Protein AF-A0A1E4CHT3-F1 (afdb_monomer)

Sequence (103 aa):
MRLWRNLNTAVAFVRQELGLPRFEVDAVGHDPSAIERRRPDAAARQRQAHEAIEHDRWFREQIEVALREADDPNSEWVPHEVVKQDMARQRAELLARIKGDAE

Structure (mmCIF, N/CA/C/O backbone):
data_AF-A0A1E4CHT3-F1
#
_entry.id   AF-A0A1E4CHT3-F1
#
loop_
_atom_site.group_PDB
_atom_site.id
_atom_site.type_symbol
_atom_site.label_atom_id
_atom_site.label_alt_id
_atom_site.label_comp_id
_atom_site.label_asym_id
_atom_site.label_entity_id
_atom_site.label_seq_id
_atom_site.pdbx_PDB_ins_code
_atom_site.Cartn_x
_atom_site.Cartn_y
_atom_site.Cartn_z
_atom_site.occupancy
_atom_site.B_iso_or_equiv
_atom_site.auth_seq_id
_atom_site.auth_comp_id
_atom_site.auth_asym_id
_atom_site.auth_atom_id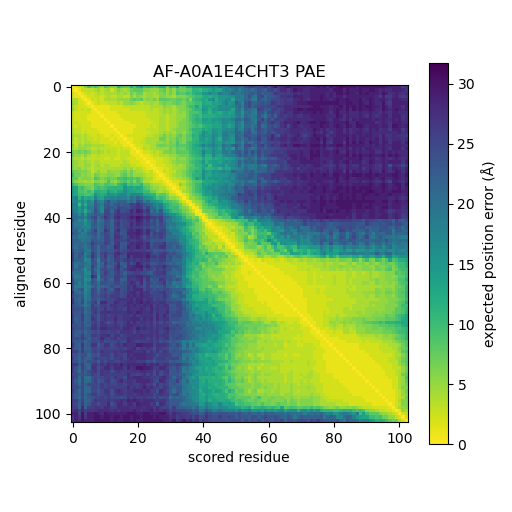
_atom_site.pdbx_PDB_model_num
ATOM 1 N N . MET A 1 1 ? 14.598 -17.149 -37.354 1.00 59.53 1 MET A N 1
ATOM 2 C CA . MET A 1 1 ? 14.841 -15.873 -38.062 1.00 59.53 1 MET A CA 1
ATOM 3 C C . MET A 1 1 ? 14.900 -14.753 -37.032 1.00 59.53 1 MET A C 1
ATOM 5 O O . MET A 1 1 ? 13.942 -14.598 -36.280 1.00 59.53 1 MET A O 1
ATOM 9 N N . ARG A 1 2 ? 16.033 -14.048 -36.916 1.00 70.56 2 ARG A N 1
ATOM 10 C CA . ARG A 1 2 ? 16.168 -12.899 -36.004 1.00 70.56 2 ARG A CA 1
ATOM 11 C C . ARG A 1 2 ? 15.601 -11.669 -36.711 1.00 70.56 2 ARG A C 1
ATOM 13 O O . ARG A 1 2 ? 15.944 -11.425 -37.859 1.00 70.56 2 ARG A O 1
ATOM 20 N N . LEU A 1 3 ? 14.701 -10.951 -36.044 1.00 75.44 3 LEU A N 1
ATOM 21 C CA . LEU A 1 3 ? 14.051 -9.754 -36.573 1.00 75.44 3 LEU A CA 1
ATOM 22 C C . LEU A 1 3 ? 14.495 -8.550 -35.745 1.00 75.44 3 LEU A C 1
ATOM 24 O O . LEU A 1 3 ? 14.346 -8.549 -34.522 1.00 75.44 3 LEU A O 1
ATOM 28 N N . TRP A 1 4 ? 15.041 -7.536 -36.407 1.00 78.69 4 TRP A N 1
ATOM 29 C CA . TRP A 1 4 ? 15.509 -6.312 -35.764 1.00 78.69 4 TRP A CA 1
ATOM 30 C C . TRP A 1 4 ? 14.488 -5.192 -35.956 1.00 78.69 4 TRP A C 1
ATOM 32 O O . TRP A 1 4 ? 13.922 -5.037 -37.031 1.00 78.69 4 TRP A O 1
ATOM 42 N N . ARG A 1 5 ? 14.253 -4.406 -34.898 1.00 71.62 5 ARG A N 1
ATOM 43 C CA . ARG A 1 5 ? 13.368 -3.226 -34.943 1.00 71.62 5 ARG A CA 1
ATOM 44 C C . ARG A 1 5 ? 14.039 -1.991 -35.534 1.00 71.62 5 ARG A C 1
ATOM 46 O O . ARG A 1 5 ? 13.356 -1.047 -35.903 1.00 71.62 5 ARG A O 1
ATOM 53 N N . ASN A 1 6 ? 15.366 -1.968 -35.538 1.00 78.12 6 ASN A N 1
ATOM 54 C CA . ASN A 1 6 ? 16.162 -0.853 -36.018 1.00 78.12 6 ASN A CA 1
ATOM 55 C C . ASN A 1 6 ? 17.258 -1.392 -36.954 1.00 78.12 6 ASN A C 1
ATOM 57 O O . ASN A 1 6 ? 17.722 -2.527 -36.813 1.00 78.12 6 ASN A O 1
ATOM 61 N N . LEU A 1 7 ? 17.668 -0.571 -37.918 1.00 84.19 7 LEU A N 1
ATOM 62 C CA . LEU A 1 7 ? 18.735 -0.939 -38.846 1.00 84.19 7 LEU A CA 1
ATOM 63 C C . LEU A 1 7 ? 20.105 -0.923 -38.150 1.00 84.19 7 LEU A C 1
ATOM 65 O O . LEU A 1 7 ? 20.935 -1.785 -38.404 1.00 84.19 7 LEU A O 1
ATOM 69 N N . ASN A 1 8 ? 20.323 -0.002 -37.207 1.00 88.00 8 ASN A N 1
ATOM 70 C CA . ASN A 1 8 ? 21.617 0.171 -36.538 1.00 88.00 8 ASN A CA 1
ATOM 71 C C . ASN A 1 8 ? 22.060 -1.062 -35.734 1.00 88.00 8 ASN A C 1
ATOM 73 O O . ASN A 1 8 ? 23.229 -1.434 -35.790 1.00 88.00 8 ASN A O 1
ATOM 77 N N . THR A 1 9 ? 21.153 -1.733 -35.018 1.00 87.62 9 THR A N 1
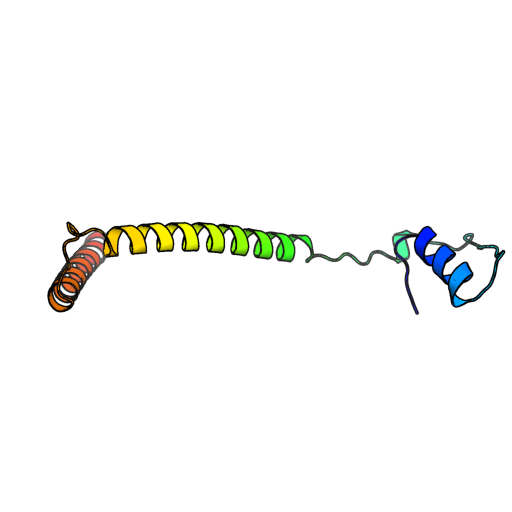ATOM 78 C CA . THR A 1 9 ? 21.481 -2.970 -34.292 1.00 87.62 9 THR A CA 1
ATOM 79 C C . THR A 1 9 ? 21.704 -4.134 -35.256 1.00 87.62 9 THR A C 1
ATOM 81 O O . THR A 1 9 ? 22.551 -4.982 -34.982 1.00 87.62 9 THR A O 1
ATOM 84 N N . ALA A 1 10 ? 21.008 -4.170 -36.398 1.00 88.19 10 ALA A N 1
ATOM 85 C CA . ALA A 1 10 ? 21.288 -5.155 -37.443 1.00 88.19 10 ALA A CA 1
ATOM 86 C C . ALA A 1 10 ? 22.686 -4.937 -38.052 1.00 88.19 10 ALA A C 1
ATOM 88 O O . ALA A 1 10 ? 23.472 -5.876 -38.136 1.00 88.19 10 ALA A O 1
ATOM 89 N N . VAL A 1 11 ? 23.043 -3.691 -38.382 1.00 90.06 11 VAL A N 1
ATOM 90 C CA . VAL A 1 11 ? 24.371 -3.314 -38.899 1.00 90.06 11 VAL A CA 1
ATOM 91 C C . VAL A 1 11 ? 25.473 -3.649 -37.891 1.00 90.06 11 VAL A C 1
ATOM 93 O O . VAL A 1 11 ? 26.497 -4.214 -38.270 1.00 90.06 11 VAL A O 1
ATOM 96 N N . ALA A 1 12 ? 25.273 -3.337 -36.607 1.00 89.12 12 ALA A N 1
ATOM 97 C CA . ALA A 1 12 ? 26.237 -3.657 -35.555 1.00 89.12 12 ALA A CA 1
ATOM 98 C C . ALA A 1 12 ? 26.486 -5.167 -35.458 1.00 89.12 12 ALA A C 1
ATOM 100 O O . ALA A 1 12 ? 27.637 -5.588 -35.431 1.00 89.12 12 ALA A O 1
ATOM 101 N N . PHE A 1 13 ? 25.423 -5.975 -35.501 1.00 89.44 13 PHE A N 1
ATOM 102 C CA . PHE A 1 13 ? 25.530 -7.433 -35.504 1.00 89.44 13 PHE A CA 1
ATOM 103 C C . PHE A 1 13 ? 26.338 -7.948 -36.702 1.00 89.44 13 PHE A C 1
ATOM 105 O O . PHE A 1 13 ? 27.269 -8.728 -36.527 1.00 89.44 13 PHE A O 1
ATOM 112 N N . VAL A 1 14 ? 26.033 -7.477 -37.915 1.00 90.88 14 VAL A N 1
ATOM 113 C CA . VAL A 1 14 ? 26.753 -7.904 -39.127 1.00 90.88 14 VAL A CA 1
ATOM 114 C C . VAL A 1 14 ? 28.241 -7.544 -39.050 1.00 90.88 14 VAL A C 1
ATOM 116 O O . VAL A 1 14 ? 29.096 -8.340 -39.434 1.00 90.88 14 VAL A O 1
ATOM 119 N N . ARG A 1 15 ? 28.571 -6.372 -38.502 1.00 90.56 15 ARG A N 1
ATOM 120 C CA . ARG A 1 15 ? 29.966 -5.933 -38.376 1.00 90.56 15 ARG A CA 1
ATOM 121 C C . ARG A 1 15 ? 30.732 -6.655 -37.271 1.00 90.56 15 ARG A C 1
ATOM 123 O O . ARG A 1 15 ? 31.905 -6.950 -37.460 1.00 90.56 15 ARG A O 1
ATOM 130 N N . GLN A 1 16 ? 30.101 -6.879 -36.121 1.00 89.56 16 GLN A N 1
ATOM 131 C CA . GLN A 1 16 ? 30.774 -7.371 -34.915 1.00 89.56 16 GLN A CA 1
ATOM 132 C C . GLN A 1 16 ? 30.787 -8.897 -34.835 1.00 89.56 16 GLN A C 1
ATOM 134 O O . GLN A 1 16 ? 31.816 -9.474 -34.511 1.00 89.56 16 GLN A O 1
ATOM 139 N N . GLU A 1 17 ? 29.667 -9.541 -35.157 1.00 88.00 17 GLU A N 1
ATOM 140 C CA . GLU A 1 17 ? 29.489 -10.987 -34.974 1.00 88.00 17 GLU A CA 1
ATOM 141 C C . GLU A 1 17 ? 29.766 -11.760 -36.264 1.00 88.00 17 GLU A C 1
ATOM 143 O O . GLU A 1 17 ? 30.338 -12.845 -36.234 1.00 88.00 17 GLU A O 1
ATOM 148 N N . LEU A 1 18 ? 29.378 -11.203 -37.418 1.00 88.56 18 LEU A N 1
ATOM 149 C CA . LEU A 1 18 ? 29.637 -11.832 -38.721 1.00 88.56 18 LEU A CA 1
ATOM 150 C C . LEU A 1 18 ? 30.946 -11.356 -39.363 1.00 88.56 18 LEU A C 1
ATOM 152 O O . LEU A 1 18 ? 31.366 -11.917 -40.371 1.00 88.56 18 LEU A O 1
ATOM 156 N N . GLY A 1 19 ? 31.585 -10.324 -38.802 1.00 90.25 19 GLY A N 1
ATOM 157 C CA . GLY A 1 19 ? 32.874 -9.816 -39.271 1.00 90.25 19 GLY A CA 1
ATOM 158 C C . GLY A 1 19 ? 32.850 -9.234 -40.686 1.00 90.25 19 GLY A C 1
ATOM 159 O O . GLY A 1 19 ? 33.903 -9.127 -41.309 1.00 90.25 19 GLY A O 1
ATOM 160 N N . LEU A 1 20 ? 31.677 -8.863 -41.214 1.00 90.69 20 LEU A N 1
ATOM 161 C CA . LEU A 1 20 ? 31.536 -8.294 -42.554 1.00 90.69 20 LEU A CA 1
ATOM 162 C C . LEU A 1 20 ? 31.608 -6.760 -42.472 1.00 90.69 20 LEU A C 1
ATOM 164 O O . LEU A 1 20 ? 30.653 -6.120 -42.020 1.00 90.69 20 LEU A O 1
ATOM 168 N N . PRO A 1 21 ? 32.722 -6.131 -42.896 1.00 83.69 21 PRO A N 1
ATOM 169 C CA . PRO A 1 21 ? 32.912 -4.690 -42.741 1.00 83.69 21 PRO A CA 1
ATOM 170 C C . PRO A 1 21 ? 32.085 -3.868 -43.737 1.00 83.69 21 PRO A C 1
ATOM 172 O O . PRO A 1 21 ? 31.793 -2.704 -43.465 1.00 83.69 21 PRO A O 1
ATOM 175 N N . ARG A 1 22 ? 31.705 -4.461 -44.875 1.00 86.69 22 ARG A N 1
ATOM 176 C CA . ARG A 1 22 ? 30.884 -3.845 -45.919 1.00 86.69 22 ARG A CA 1
ATOM 177 C C . ARG A 1 22 ? 29.870 -4.860 -46.434 1.00 86.69 22 ARG A C 1
ATOM 179 O O . ARG A 1 22 ? 30.227 -6.000 -46.711 1.00 86.69 22 ARG A O 1
ATOM 186 N N . PHE A 1 23 ? 28.625 -4.424 -46.571 1.00 88.62 23 PHE A N 1
ATOM 187 C CA . PHE A 1 23 ? 27.528 -5.191 -47.147 1.00 88.62 23 PHE A CA 1
ATOM 188 C C . PHE A 1 23 ? 26.533 -4.233 -47.809 1.00 88.62 23 PHE A C 1
ATOM 190 O O . PHE A 1 23 ? 26.486 -3.051 -47.462 1.00 88.62 23 PHE A O 1
ATOM 197 N N . GLU A 1 24 ? 25.755 -4.746 -48.757 1.00 86.62 24 GLU A N 1
ATOM 198 C CA . GLU A 1 24 ? 24.716 -4.002 -49.470 1.00 86.62 24 GLU A CA 1
ATOM 199 C C . GLU A 1 24 ? 23.357 -4.637 -49.167 1.00 86.62 24 GLU A C 1
ATOM 201 O O . GLU A 1 24 ? 23.246 -5.857 -49.038 1.00 86.62 24 GLU A O 1
ATOM 206 N N . VAL A 1 25 ? 22.338 -3.799 -48.977 1.00 85.31 25 VAL A N 1
ATOM 207 C CA . VAL A 1 25 ? 20.980 -4.235 -48.636 1.00 85.31 25 VAL A CA 1
ATOM 208 C C . VAL A 1 25 ? 20.073 -3.907 -49.810 1.00 85.31 25 VAL A C 1
ATOM 210 O O . VAL A 1 25 ? 19.888 -2.736 -50.133 1.00 85.31 25 VAL A O 1
ATOM 213 N N . ASP A 1 26 ? 19.496 -4.940 -50.417 1.00 84.25 26 ASP A N 1
ATOM 214 C CA . ASP A 1 26 ? 18.416 -4.781 -51.385 1.00 84.25 26 ASP A CA 1
ATOM 215 C C . ASP A 1 26 ? 17.077 -4.676 -50.641 1.00 84.25 26 ASP A C 1
ATOM 217 O O . ASP A 1 26 ? 16.684 -5.575 -49.894 1.00 84.25 26 ASP A O 1
ATOM 221 N N . ALA A 1 27 ? 16.399 -3.546 -50.827 1.00 81.56 27 ALA A N 1
ATOM 222 C CA . ALA A 1 27 ? 15.101 -3.251 -50.234 1.00 81.56 27 ALA A CA 1
ATOM 223 C C . ALA A 1 27 ? 13.979 -3.137 -51.281 1.00 81.56 27 ALA A C 1
ATOM 225 O O . ALA A 1 27 ? 12.879 -2.715 -50.933 1.00 81.56 27 ALA A O 1
ATOM 226 N N . VAL A 1 28 ? 14.215 -3.511 -52.546 1.00 83.06 28 VAL A N 1
ATOM 227 C CA . VAL A 1 28 ? 13.244 -3.345 -53.648 1.00 83.06 28 VAL A CA 1
ATOM 228 C C . VAL A 1 28 ? 11.922 -4.079 -53.377 1.00 83.06 28 VAL A C 1
ATOM 230 O O . VAL A 1 28 ? 10.863 -3.599 -53.766 1.00 83.06 28 VAL A O 1
ATOM 233 N N . GLY A 1 29 ? 11.960 -5.206 -52.660 1.00 76.69 29 GLY A N 1
ATOM 234 C CA . GLY A 1 29 ? 10.773 -5.953 -52.220 1.00 76.69 29 GLY A CA 1
ATOM 235 C C . GLY A 1 29 ? 10.374 -5.727 -50.757 1.00 76.69 29 GLY A C 1
ATOM 236 O O . GLY A 1 29 ? 9.632 -6.538 -50.203 1.00 76.69 29 GLY A O 1
ATOM 237 N N . HIS A 1 30 ? 10.911 -4.703 -50.086 1.00 76.56 30 HIS A N 1
ATOM 238 C CA . HIS A 1 30 ? 10.657 -4.491 -48.664 1.00 76.56 30 HIS A CA 1
ATOM 239 C C . HIS A 1 30 ? 9.298 -3.821 -48.430 1.00 76.56 30 HIS A C 1
ATOM 241 O O . HIS A 1 30 ? 9.133 -2.629 -48.677 1.00 76.56 30 HIS A O 1
ATOM 247 N N . ASP A 1 31 ? 8.345 -4.583 -47.892 1.00 73.94 31 ASP A N 1
ATOM 248 C CA . ASP A 1 31 ? 7.070 -4.058 -47.405 1.00 73.94 31 ASP A CA 1
ATOM 249 C C . ASP A 1 31 ? 7.132 -3.813 -45.880 1.00 73.94 31 ASP A C 1
ATOM 251 O O . ASP A 1 31 ? 7.142 -4.774 -45.100 1.00 73.94 31 ASP A O 1
ATOM 255 N N . PRO A 1 32 ? 7.161 -2.547 -45.421 1.00 65.88 32 PRO A N 1
ATOM 256 C CA . PRO A 1 32 ? 7.183 -2.221 -43.997 1.00 65.88 32 PRO A CA 1
ATOM 257 C C . PRO A 1 32 ? 5.860 -2.550 -43.283 1.00 65.88 32 PRO A C 1
ATOM 259 O O . PRO A 1 32 ? 5.854 -2.705 -42.061 1.00 65.88 32 PRO A O 1
ATOM 262 N N . SER A 1 33 ? 4.749 -2.687 -44.018 1.00 64.81 33 SER A N 1
ATOM 263 C CA . SER A 1 33 ? 3.423 -3.008 -43.470 1.00 64.81 33 SER A CA 1
ATOM 264 C C . SER A 1 33 ? 3.198 -4.513 -43.269 1.00 64.81 33 SER A C 1
ATOM 266 O O . SER A 1 33 ? 2.425 -4.915 -42.399 1.00 64.81 33 SER A O 1
ATOM 268 N N . ALA A 1 34 ? 3.969 -5.365 -43.955 1.00 64.50 34 ALA A N 1
ATOM 269 C CA . ALA A 1 34 ? 3.952 -6.819 -43.759 1.00 64.50 34 ALA A CA 1
ATOM 270 C C . ALA A 1 34 ? 4.407 -7.256 -42.348 1.00 64.50 34 ALA A C 1
ATOM 272 O O . ALA A 1 34 ? 4.212 -8.406 -41.947 1.00 64.50 34 ALA A O 1
ATOM 273 N N . ILE A 1 35 ? 5.011 -6.345 -41.573 1.00 61.47 35 ILE A N 1
ATOM 274 C CA . ILE A 1 35 ? 5.505 -6.574 -40.208 1.00 61.47 35 ILE A CA 1
ATOM 275 C C . ILE A 1 35 ? 4.644 -5.807 -39.186 1.00 61.47 35 ILE A C 1
ATOM 277 O O . ILE A 1 35 ? 5.129 -5.328 -38.162 1.00 61.47 35 ILE A O 1
ATOM 281 N N . GLU A 1 36 ? 3.331 -5.709 -39.394 1.00 54.12 36 GLU A N 1
ATOM 282 C CA . GLU A 1 36 ? 2.429 -5.280 -38.323 1.00 54.12 36 GLU A CA 1
ATOM 283 C C . GLU A 1 36 ? 2.205 -6.408 -37.303 1.00 54.12 36 GLU A C 1
ATOM 285 O O . GLU A 1 36 ? 1.170 -7.071 -37.256 1.00 54.12 36 GLU A O 1
ATOM 290 N N . ARG A 1 37 ? 3.154 -6.601 -36.378 1.00 57.03 37 ARG A N 1
ATOM 291 C CA . ARG A 1 37 ? 2.801 -7.211 -35.087 1.00 57.03 37 ARG A CA 1
ATOM 292 C C . ARG A 1 37 ? 2.127 -6.156 -34.222 1.00 57.03 37 ARG A C 1
ATOM 294 O O . ARG A 1 37 ? 2.754 -5.562 -33.343 1.00 57.03 37 ARG A O 1
ATOM 301 N N . ARG A 1 38 ? 0.828 -5.957 -34.451 1.00 51.34 38 ARG A N 1
ATOM 302 C CA . ARG A 1 38 ? -0.063 -5.270 -33.512 1.00 51.34 38 ARG A CA 1
ATOM 303 C C . ARG A 1 38 ? 0.072 -5.994 -32.170 1.00 51.34 38 ARG A C 1
ATOM 305 O O . ARG A 1 38 ? -0.301 -7.157 -32.055 1.00 51.34 38 ARG A O 1
ATOM 312 N N . ARG A 1 39 ? 0.686 -5.356 -31.169 1.00 56.88 39 ARG A N 1
ATOM 313 C CA . ARG A 1 39 ? 0.780 -5.900 -29.806 1.00 56.88 39 ARG A CA 1
ATOM 314 C C . ARG A 1 39 ? -0.266 -5.187 -28.946 1.00 56.88 39 ARG A C 1
ATOM 316 O O . ARG A 1 39 ? 0.080 -4.188 -28.319 1.00 56.88 39 ARG A O 1
ATOM 323 N N . PRO A 1 40 ? -1.524 -5.656 -28.909 1.00 52.12 40 PRO A N 1
ATOM 324 C CA . PRO A 1 40 ? -2.614 -4.982 -28.198 1.00 52.12 40 PRO A CA 1
ATOM 325 C C . PRO A 1 40 ? -2.492 -4.981 -26.658 1.00 52.12 40 PRO A C 1
ATOM 327 O O . PRO A 1 40 ? -3.458 -4.674 -25.977 1.00 52.12 40 PRO A O 1
ATOM 330 N N . ASP A 1 41 ? -1.322 -5.272 -26.080 1.00 60.53 41 ASP A N 1
ATOM 331 C CA . ASP A 1 41 ? -1.190 -5.570 -24.647 1.00 60.53 41 ASP A CA 1
ATOM 332 C C . ASP A 1 41 ? 0.149 -5.108 -24.025 1.00 60.53 41 ASP A C 1
ATOM 334 O O . ASP A 1 41 ? 0.714 -5.715 -23.121 1.00 60.53 41 ASP A O 1
ATOM 338 N N . ALA A 1 42 ? 0.775 -4.057 -24.556 1.00 62.25 42 ALA A N 1
ATOM 339 C CA . ALA A 1 42 ? 1.902 -3.417 -23.858 1.00 62.25 42 ALA A CA 1
ATOM 340 C C . ALA A 1 42 ? 1.408 -2.312 -22.913 1.00 62.25 42 ALA A C 1
ATOM 342 O O . ALA A 1 42 ? 1.832 -2.240 -21.765 1.00 62.25 42 ALA A O 1
ATOM 343 N N . ALA A 1 43 ? 0.454 -1.505 -23.381 1.00 61.16 43 ALA A N 1
ATOM 344 C CA . ALA A 1 43 ? -0.091 -0.386 -22.624 1.00 61.16 43 ALA A CA 1
ATOM 345 C C . ALA A 1 43 ? -0.946 -0.834 -21.425 1.00 61.16 43 ALA A C 1
ATOM 347 O O . ALA A 1 43 ? -0.903 -0.192 -20.384 1.00 61.16 43 ALA A O 1
ATOM 348 N N . ALA A 1 44 ? -1.691 -1.941 -21.541 1.00 61.91 44 ALA A N 1
ATOM 349 C CA . ALA A 1 44 ? -2.468 -2.488 -20.425 1.00 61.91 44 ALA A CA 1
ATOM 350 C C . ALA A 1 44 ? -1.555 -3.037 -19.317 1.00 61.91 44 ALA A C 1
ATOM 352 O O . ALA A 1 44 ? -1.704 -2.642 -18.165 1.00 61.91 44 ALA A O 1
ATOM 353 N N . ARG A 1 45 ? -0.539 -3.836 -19.675 1.00 60.66 45 ARG A N 1
ATOM 354 C CA . ARG A 1 45 ? 0.480 -4.307 -18.721 1.00 60.66 45 ARG A CA 1
ATOM 355 C C . ARG A 1 45 ? 1.268 -3.174 -18.068 1.00 60.66 45 ARG A C 1
ATOM 357 O O . ARG A 1 45 ? 1.553 -3.246 -16.881 1.00 60.66 45 ARG A O 1
ATOM 364 N N . GLN A 1 46 ? 1.600 -2.121 -18.813 1.00 65.06 46 GLN A N 1
ATOM 365 C CA . GLN A 1 46 ? 2.288 -0.963 -18.244 1.00 65.06 46 GLN A CA 1
ATOM 366 C C . GLN A 1 46 ? 1.390 -0.197 -17.262 1.00 65.06 46 GLN A C 1
ATOM 368 O O . GLN A 1 46 ? 1.853 0.156 -16.185 1.00 65.06 46 GLN A O 1
ATOM 373 N N . ARG A 1 47 ? 0.100 -0.007 -17.576 1.00 62.50 47 ARG A N 1
ATOM 374 C CA . ARG A 1 47 ? -0.868 0.598 -16.644 1.00 62.50 47 ARG A CA 1
ATOM 375 C C . ARG A 1 47 ? -1.036 -0.222 -15.364 1.00 62.50 47 ARG A C 1
ATOM 377 O O . ARG A 1 47 ? -0.936 0.350 -14.291 1.00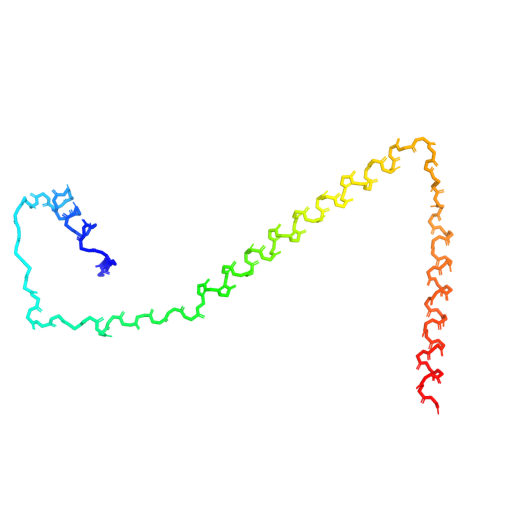 62.50 47 ARG A O 1
ATOM 384 N N . GLN A 1 48 ? -1.193 -1.542 -15.475 1.00 60.44 48 GLN A N 1
ATOM 385 C CA . GLN A 1 48 ? -1.288 -2.439 -14.314 1.00 60.44 48 GLN A CA 1
ATOM 386 C C . GLN A 1 48 ? -0.022 -2.402 -13.447 1.00 60.44 48 GLN A C 1
ATOM 388 O O . GLN A 1 48 ? -0.104 -2.414 -12.224 1.00 60.44 48 GLN A O 1
ATOM 393 N N . ALA A 1 49 ? 1.158 -2.324 -14.072 1.00 62.88 49 ALA A N 1
ATOM 394 C CA . ALA A 1 49 ? 2.414 -2.185 -13.344 1.00 62.88 49 ALA A CA 1
ATOM 395 C C . ALA A 1 49 ? 2.512 -0.837 -12.610 1.00 62.88 49 ALA A C 1
ATOM 397 O O . ALA A 1 49 ? 2.998 -0.802 -11.485 1.00 62.88 49 ALA A O 1
ATOM 398 N N . HIS A 1 50 ? 2.042 0.259 -13.215 1.00 64.75 50 HIS A N 1
ATOM 399 C CA . HIS A 1 50 ? 2.014 1.569 -12.560 1.00 64.75 50 HIS A CA 1
ATOM 400 C C . HIS A 1 50 ? 1.002 1.628 -11.408 1.00 64.75 50 HIS A C 1
ATOM 402 O O . HIS A 1 50 ? 1.367 2.069 -10.324 1.00 64.75 50 HIS A O 1
ATOM 408 N N . GLU A 1 51 ? -0.213 1.111 -11.600 1.00 66.62 51 GLU A N 1
ATOM 409 C CA . GLU A 1 51 ? -1.254 1.045 -10.563 1.00 66.62 51 GLU A CA 1
ATOM 410 C C . GLU A 1 51 ? -0.787 0.243 -9.336 1.00 66.62 51 GLU A C 1
ATOM 412 O O . GLU A 1 51 ? -0.964 0.670 -8.196 1.00 66.62 51 GLU A O 1
ATOM 417 N N . ALA A 1 52 ? -0.094 -0.879 -9.558 1.00 73.94 52 ALA A N 1
ATOM 418 C CA . ALA A 1 52 ? 0.476 -1.675 -8.475 1.00 73.94 52 ALA A CA 1
ATOM 419 C C . ALA A 1 52 ? 1.568 -0.925 -7.687 1.00 73.94 52 ALA A C 1
ATOM 421 O O . ALA A 1 52 ? 1.679 -1.103 -6.476 1.00 73.94 52 ALA A O 1
ATOM 422 N N . ILE A 1 53 ? 2.362 -0.076 -8.350 1.00 80.62 53 ILE A N 1
ATOM 423 C CA . ILE A 1 53 ? 3.417 0.720 -7.701 1.00 80.62 53 ILE A CA 1
ATOM 424 C C . ILE A 1 53 ? 2.813 1.851 -6.866 1.00 80.62 53 ILE A C 1
ATOM 426 O O . ILE A 1 53 ? 3.270 2.100 -5.752 1.00 80.62 53 ILE A O 1
ATOM 430 N N . GLU A 1 54 ? 1.792 2.533 -7.385 1.00 86.69 54 GLU A N 1
ATOM 431 C CA . GLU A 1 54 ? 1.108 3.603 -6.651 1.00 86.69 54 GLU A CA 1
ATOM 432 C C . GLU A 1 54 ? 0.406 3.056 -5.405 1.00 86.69 54 GLU A C 1
ATOM 434 O O . GLU A 1 54 ? 0.546 3.629 -4.324 1.00 86.69 54 GLU A O 1
ATOM 439 N N . HIS A 1 55 ? -0.259 1.903 -5.526 1.00 89.25 55 HIS A N 1
ATOM 440 C CA . HIS A 1 55 ? -0.883 1.237 -4.386 1.00 89.25 55 HIS A CA 1
ATOM 441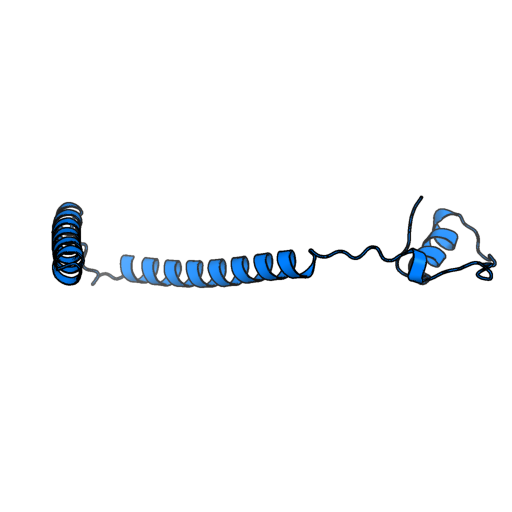 C C . HIS A 1 55 ? 0.147 0.763 -3.353 1.00 89.25 55 HIS A C 1
ATOM 443 O O . HIS A 1 55 ? -0.058 0.957 -2.159 1.00 89.25 55 HIS A O 1
ATOM 449 N N . ASP A 1 56 ? 1.260 0.157 -3.780 1.00 93.00 56 ASP A N 1
ATOM 450 C CA . ASP A 1 56 ? 2.319 -0.282 -2.860 1.00 93.00 56 ASP A CA 1
ATOM 451 C C . ASP A 1 56 ? 2.945 0.902 -2.113 1.00 93.00 56 ASP A C 1
ATOM 453 O O . ASP A 1 56 ? 3.141 0.838 -0.901 1.00 93.00 56 ASP A O 1
ATOM 457 N N . ARG A 1 57 ? 3.189 2.022 -2.803 1.00 94.00 57 ARG A N 1
ATOM 458 C CA . ARG A 1 57 ? 3.673 3.246 -2.159 1.00 94.00 57 ARG A CA 1
ATOM 459 C C . ARG A 1 57 ? 2.685 3.750 -1.109 1.00 94.00 57 ARG A C 1
ATOM 461 O O . ARG A 1 57 ? 3.083 3.958 0.033 1.00 94.00 57 ARG A O 1
ATOM 468 N N . TRP A 1 58 ? 1.419 3.921 -1.488 1.00 95.12 58 TRP A N 1
ATOM 469 C CA . TRP A 1 58 ? 0.377 4.364 -0.564 1.00 95.12 58 TRP A CA 1
ATOM 470 C C . TRP A 1 58 ? 0.264 3.421 0.643 1.00 95.12 58 TRP A C 1
ATOM 472 O O . TRP A 1 58 ? 0.234 3.881 1.780 1.00 95.12 58 TRP A O 1
ATOM 482 N N . PHE A 1 59 ? 0.277 2.105 0.418 1.00 95.94 59 PHE A N 1
ATOM 483 C CA . PHE A 1 59 ? 0.177 1.107 1.480 1.00 95.94 59 PHE A CA 1
ATOM 484 C C . PHE A 1 59 ? 1.346 1.188 2.470 1.00 95.94 59 PHE A C 1
ATOM 486 O O . PHE A 1 59 ? 1.135 1.124 3.680 1.00 95.94 59 PHE A O 1
ATOM 493 N N . ARG A 1 60 ? 2.575 1.383 1.980 1.00 96.69 60 ARG A N 1
ATOM 494 C CA . ARG A 1 60 ? 3.746 1.572 2.849 1.00 96.69 60 ARG A CA 1
ATOM 495 C C . ARG A 1 60 ? 3.657 2.860 3.660 1.00 96.69 60 ARG A C 1
ATOM 497 O O . ARG A 1 60 ? 3.952 2.826 4.849 1.00 96.69 60 ARG A O 1
ATOM 504 N N . GLU A 1 61 ? 3.190 3.952 3.055 1.00 96.94 61 GLU A N 1
ATOM 505 C CA . GLU A 1 61 ? 2.927 5.206 3.774 1.00 96.94 61 GLU A CA 1
ATOM 506 C C . GLU A 1 61 ? 1.886 4.990 4.895 1.00 96.94 61 GLU A C 1
ATOM 508 O O . GLU A 1 61 ? 2.076 5.482 6.005 1.00 96.94 61 GLU A O 1
ATOM 513 N N . GLN A 1 62 ? 0.835 4.189 4.660 1.00 97.88 62 GLN A N 1
ATOM 514 C CA . GLN A 1 62 ? -0.132 3.827 5.710 1.00 97.88 62 GLN A CA 1
ATOM 515 C C . GLN A 1 62 ? 0.492 2.973 6.825 1.00 97.88 62 GLN A C 1
ATOM 517 O O . GLN A 1 62 ? 0.195 3.197 7.997 1.00 97.88 62 GLN A O 1
ATOM 522 N N . ILE A 1 63 ? 1.372 2.018 6.494 1.00 97.25 63 ILE A N 1
ATOM 523 C CA . ILE A 1 63 ? 2.070 1.208 7.507 1.00 97.25 63 ILE A CA 1
ATOM 524 C C . ILE A 1 63 ? 2.958 2.084 8.392 1.00 97.25 63 ILE A C 1
ATOM 526 O O . ILE A 1 63 ? 2.960 1.909 9.607 1.00 97.25 63 ILE A O 1
ATOM 530 N N . GLU A 1 64 ? 3.708 3.023 7.813 1.00 97.00 64 GLU A N 1
ATOM 531 C CA . GLU A 1 64 ? 4.575 3.917 8.590 1.00 97.00 64 GLU A CA 1
ATOM 532 C C . GLU A 1 64 ? 3.782 4.769 9.587 1.00 97.00 64 GLU A C 1
ATOM 534 O O . GLU A 1 64 ? 4.230 4.971 10.718 1.00 97.00 64 GLU A O 1
ATOM 539 N N . VAL A 1 65 ? 2.596 5.243 9.191 1.00 96.25 65 VAL A N 1
ATOM 540 C CA . VAL A 1 65 ? 1.677 5.951 10.093 1.00 96.25 65 VAL A CA 1
ATOM 541 C C . VAL A 1 65 ? 1.194 5.021 11.204 1.00 96.25 65 VAL A C 1
ATOM 543 O O . VAL A 1 65 ? 1.340 5.365 12.373 1.00 96.25 65 VAL A O 1
ATOM 546 N N . ALA A 1 66 ? 0.716 3.822 10.860 1.00 94.81 66 ALA A N 1
ATOM 547 C CA . ALA A 1 66 ? 0.207 2.859 11.836 1.00 94.81 66 ALA A CA 1
ATOM 548 C C . ALA A 1 66 ? 1.272 2.420 12.857 1.00 94.81 66 ALA A C 1
ATOM 550 O O . ALA A 1 66 ? 0.965 2.259 14.035 1.00 94.81 66 ALA A O 1
ATOM 551 N N . LEU A 1 67 ? 2.528 2.249 12.431 1.00 96.62 67 LEU A N 1
ATOM 552 C CA . LEU A 1 67 ? 3.641 1.946 13.337 1.00 96.62 67 LEU A CA 1
ATOM 553 C C . LEU A 1 67 ? 3.920 3.111 14.288 1.00 96.62 67 LEU A C 1
ATOM 555 O O . LEU A 1 67 ? 4.074 2.894 15.484 1.00 96.62 67 LEU A O 1
ATOM 559 N N . ARG A 1 68 ? 3.939 4.348 13.777 1.00 95.94 68 ARG A N 1
ATOM 560 C CA . ARG A 1 68 ? 4.144 5.535 14.615 1.00 95.94 68 ARG A CA 1
ATOM 561 C C . ARG A 1 68 ? 3.036 5.698 15.650 1.00 95.94 68 ARG A C 1
ATOM 563 O O . ARG A 1 68 ? 3.331 6.042 16.785 1.00 95.94 68 ARG A O 1
ATOM 570 N N . GLU A 1 69 ? 1.789 5.468 15.251 1.00 94.62 69 GLU A N 1
ATOM 571 C CA . GLU A 1 69 ? 0.648 5.476 16.164 1.00 94.62 69 GLU A CA 1
ATOM 572 C C . GLU A 1 69 ? 0.793 4.360 17.201 1.00 94.62 69 GLU A C 1
ATOM 574 O O . GLU A 1 69 ? 0.698 4.627 18.390 1.00 94.62 69 GLU A O 1
ATOM 579 N N . ALA A 1 70 ? 1.114 3.131 16.800 1.00 93.44 70 ALA A N 1
ATOM 580 C CA . ALA A 1 70 ? 1.314 2.028 17.742 1.00 93.44 70 ALA A CA 1
ATOM 581 C C . ALA A 1 70 ? 2.436 2.294 18.767 1.00 93.44 70 ALA A C 1
ATOM 583 O O . ALA A 1 70 ? 2.310 1.891 19.924 1.00 93.44 70 ALA A O 1
ATOM 584 N N . ASP A 1 71 ? 3.507 2.976 18.356 1.00 95.50 71 ASP A N 1
ATOM 585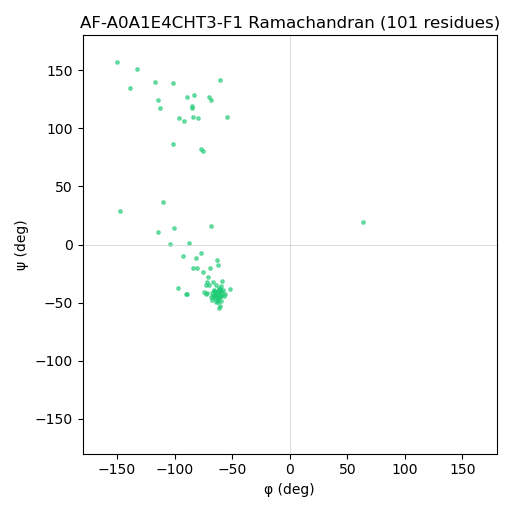 C CA . ASP A 1 71 ? 4.641 3.325 19.219 1.00 95.50 71 ASP A CA 1
ATOM 586 C C . ASP A 1 71 ? 4.393 4.574 20.095 1.00 95.50 71 ASP A C 1
ATOM 588 O O . ASP A 1 71 ? 5.181 4.847 21.007 1.00 95.50 71 ASP A O 1
ATOM 592 N N . ASP A 1 72 ? 3.326 5.349 19.853 1.00 94.62 72 ASP A N 1
ATOM 593 C CA . ASP A 1 72 ? 2.986 6.516 20.675 1.00 94.62 72 ASP A CA 1
ATOM 594 C C . ASP A 1 72 ? 2.540 6.058 22.081 1.00 94.62 72 ASP A C 1
ATOM 596 O O . ASP A 1 72 ? 1.602 5.266 22.212 1.00 94.62 72 ASP A O 1
ATOM 600 N N . PRO A 1 73 ? 3.168 6.547 23.168 1.00 92.31 73 PRO A N 1
ATOM 601 C CA . PRO A 1 73 ? 2.796 6.169 24.532 1.00 92.31 73 PRO A CA 1
ATOM 602 C C . PRO A 1 73 ? 1.366 6.570 24.924 1.00 92.31 73 PRO A C 1
ATOM 604 O O . PRO A 1 73 ? 0.846 6.048 25.909 1.00 92.31 73 PRO A O 1
ATOM 607 N N . ASN A 1 74 ? 0.737 7.489 24.189 1.00 94.00 74 ASN A N 1
ATOM 608 C CA . ASN A 1 74 ? -0.651 7.892 24.403 1.00 94.00 74 ASN A CA 1
ATOM 609 C C . ASN A 1 74 ? -1.656 7.015 23.645 1.00 94.00 74 ASN A C 1
ATOM 611 O O . ASN A 1 74 ? -2.856 7.281 23.715 1.00 94.00 74 ASN A O 1
ATOM 615 N N . SER A 1 75 ? -1.199 5.997 22.916 1.00 93.00 75 SER A N 1
ATOM 616 C CA . SER A 1 75 ? -2.093 5.162 22.124 1.00 93.00 75 SER A CA 1
ATOM 617 C C . SER A 1 75 ? -2.988 4.281 22.979 1.00 93.00 75 SER A C 1
ATOM 619 O O . SER A 1 75 ? -2.547 3.506 23.833 1.00 93.00 75 SER A O 1
ATOM 621 N N . GLU A 1 76 ? -4.286 4.391 22.710 1.00 93.31 76 GLU A N 1
ATOM 622 C CA . GLU A 1 76 ? -5.320 3.615 23.374 1.00 93.31 76 GLU A CA 1
ATOM 623 C C . GLU A 1 76 ? -5.480 2.251 22.694 1.00 93.31 76 GLU A C 1
ATOM 625 O O . GLU A 1 76 ? -5.991 2.128 21.581 1.00 93.31 76 GLU A O 1
ATOM 630 N N . TRP A 1 77 ? -5.063 1.195 23.389 1.00 93.38 77 TRP A N 1
ATOM 631 C CA . TRP A 1 77 ? -5.213 -0.174 22.906 1.00 93.38 77 TRP A CA 1
ATOM 632 C C . TRP A 1 77 ? -6.594 -0.728 23.250 1.00 93.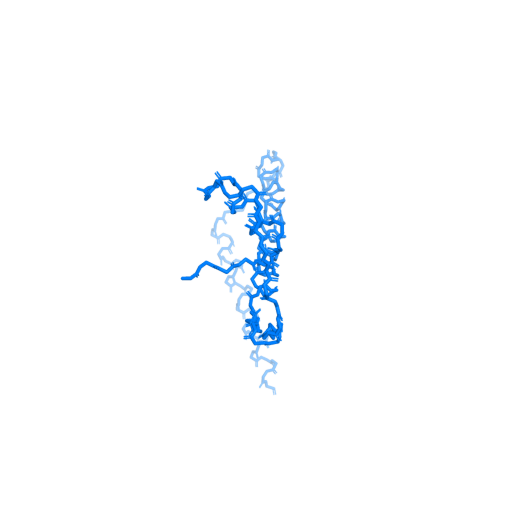38 77 TRP A C 1
ATOM 634 O O . TRP A 1 77 ? -6.942 -0.910 24.418 1.00 93.38 77 TRP A O 1
ATOM 644 N N . VAL A 1 78 ? -7.374 -1.051 22.220 1.00 94.12 78 VAL A N 1
ATOM 645 C CA . VAL A 1 78 ? -8.712 -1.627 22.383 1.00 94.12 78 VAL A CA 1
ATOM 646 C C . VAL A 1 78 ? -8.623 -3.158 22.449 1.00 94.12 78 VAL A C 1
ATOM 648 O O . VAL A 1 78 ? -8.067 -3.780 21.539 1.00 94.12 78 VAL A O 1
ATOM 651 N N . PRO A 1 79 ? -9.192 -3.816 23.480 1.00 96.94 79 PRO A N 1
ATOM 652 C CA . PRO A 1 79 ? -9.243 -5.272 23.536 1.00 96.94 79 PRO A CA 1
ATOM 653 C C . PRO A 1 79 ? -10.021 -5.873 22.359 1.00 96.94 79 PRO A C 1
ATOM 655 O O . PRO A 1 79 ? -11.088 -5.385 21.987 1.00 96.94 79 PRO A O 1
ATOM 658 N N . HIS A 1 80 ? -9.544 -7.006 21.836 1.00 95.94 80 HIS A N 1
ATOM 659 C CA . HIS A 1 80 ? -10.146 -7.694 20.682 1.00 95.94 80 HIS A CA 1
ATOM 660 C C . HIS A 1 80 ? -11.649 -7.967 20.833 1.00 95.94 80 HIS A C 1
ATOM 662 O O . HIS A 1 80 ? -12.418 -7.821 19.885 1.00 95.94 80 HIS A O 1
ATOM 668 N N . GLU A 1 81 ? -12.098 -8.330 22.035 1.00 97.19 81 GLU A N 1
ATOM 669 C CA . GLU A 1 81 ? -13.514 -8.616 22.288 1.00 97.19 81 GLU A CA 1
ATOM 670 C C . GLU A 1 81 ? -14.404 -7.371 22.163 1.00 97.19 81 GLU A C 1
ATOM 672 O O . GLU A 1 81 ? -15.533 -7.479 21.686 1.00 97.19 81 GLU A O 1
ATOM 677 N N . VAL A 1 82 ? -13.888 -6.184 22.501 1.00 97.25 82 VAL A N 1
ATOM 678 C CA . VAL A 1 82 ? -14.608 -4.915 22.309 1.00 97.25 82 VAL A CA 1
ATOM 679 C C . VAL A 1 82 ? -14.778 -4.636 20.815 1.00 97.25 82 VAL A C 1
ATOM 681 O O . VAL A 1 82 ? -15.883 -4.331 20.371 1.00 97.25 82 VAL A O 1
ATOM 684 N N . VAL A 1 83 ? -13.720 -4.841 20.022 1.00 97.06 83 VAL A N 1
ATOM 685 C CA . VAL A 1 83 ? -13.772 -4.689 18.557 1.00 97.06 83 VAL A CA 1
ATOM 686 C C . VAL A 1 83 ? -14.776 -5.662 17.935 1.00 97.06 83 VAL A C 1
ATOM 688 O O . VAL A 1 83 ? -15.575 -5.267 17.088 1.00 97.06 83 VAL A O 1
ATOM 691 N N . LYS A 1 84 ? -14.804 -6.930 18.369 1.00 97.69 84 LYS A N 1
ATOM 692 C CA . LYS A 1 84 ? -15.790 -7.906 17.870 1.00 97.69 84 LYS A CA 1
ATOM 693 C C . LYS A 1 84 ? -17.226 -7.480 18.149 1.00 97.69 84 LYS A C 1
ATOM 695 O O . LYS A 1 84 ? -18.078 -7.621 17.273 1.00 97.69 84 LYS A O 1
ATOM 700 N N . GLN A 1 85 ? -17.499 -7.004 19.362 1.00 97.56 85 GLN A N 1
ATOM 701 C CA . GLN A 1 85 ? -18.835 -6.551 19.744 1.00 97.56 85 GLN A CA 1
ATOM 702 C C . GLN A 1 85 ? -19.260 -5.341 18.914 1.00 97.56 85 GLN A C 1
ATOM 704 O O . GLN A 1 85 ? -20.381 -5.318 18.402 1.00 97.56 85 GLN A O 1
ATOM 709 N N . ASP A 1 86 ? -18.356 -4.380 18.724 1.00 97.31 86 ASP A N 1
ATOM 710 C CA . ASP A 1 86 ? -18.623 -3.199 17.911 1.00 97.31 86 ASP A CA 1
ATOM 711 C C . ASP A 1 86 ? -18.907 -3.566 16.446 1.00 97.31 86 ASP A C 1
ATOM 713 O O . ASP A 1 86 ? -19.941 -3.191 15.895 1.00 97.31 86 ASP A O 1
ATOM 717 N N . MET A 1 87 ? -18.069 -4.414 15.846 1.00 97.38 87 MET A N 1
ATOM 718 C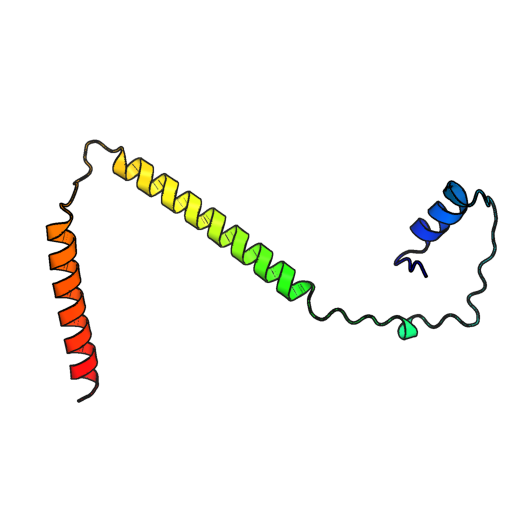 CA . MET A 1 87 ? -18.275 -4.904 14.480 1.00 97.38 87 MET A CA 1
ATOM 719 C C . MET A 1 87 ? -19.592 -5.676 14.322 1.00 97.38 87 MET A C 1
ATOM 721 O O . MET A 1 87 ? -20.281 -5.533 13.309 1.00 97.38 87 MET A O 1
ATOM 725 N N . ALA A 1 88 ? -19.976 -6.4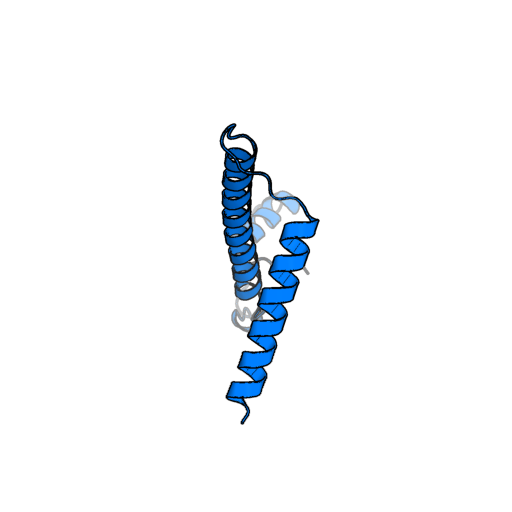87 15.315 1.00 97.75 88 ALA A N 1
ATOM 726 C CA . ALA A 1 88 ? -21.247 -7.209 15.300 1.00 97.75 88 ALA A CA 1
ATOM 727 C C . ALA A 1 88 ? -22.447 -6.250 15.333 1.00 97.75 88 ALA A C 1
ATOM 729 O O . ALA A 1 88 ? -23.399 -6.439 14.570 1.00 97.75 88 ALA A O 1
ATOM 730 N N . ARG A 1 89 ? -22.376 -5.202 16.165 1.00 97.88 89 ARG A N 1
ATOM 731 C CA . ARG A 1 89 ? -23.382 -4.136 16.234 1.00 97.88 89 ARG A CA 1
ATOM 732 C C . ARG A 1 89 ? -23.498 -3.396 14.903 1.00 97.88 89 ARG A C 1
ATOM 734 O O . ARG A 1 89 ? -24.583 -3.375 14.327 1.00 97.88 89 ARG A O 1
ATOM 741 N N . GLN A 1 90 ? -22.387 -2.873 14.379 1.00 97.50 90 GLN A N 1
ATOM 742 C CA . GLN A 1 90 ? -22.367 -2.136 13.110 1.00 97.50 90 GLN A CA 1
ATOM 743 C C . GLN A 1 90 ? -22.934 -2.981 11.962 1.00 97.50 90 GLN A C 1
ATOM 745 O O . GLN A 1 90 ? -23.746 -2.513 11.164 1.00 97.50 90 GLN A O 1
ATOM 750 N N . ARG A 1 91 ? -22.570 -4.269 11.899 1.00 97.38 91 ARG A N 1
ATOM 751 C CA . ARG A 1 91 ? -23.105 -5.189 10.892 1.00 97.38 91 ARG A CA 1
ATOM 752 C C . ARG A 1 91 ? -24.618 -5.380 11.023 1.00 97.38 91 ARG A C 1
ATOM 754 O O . ARG A 1 91 ? -25.301 -5.424 10.003 1.00 97.38 91 ARG A O 1
ATOM 761 N N . ALA A 1 92 ? -25.145 -5.519 12.240 1.00 97.25 92 ALA A N 1
ATOM 762 C CA . ALA A 1 92 ? -26.584 -5.663 12.463 1.00 97.25 92 ALA A CA 1
ATOM 763 C C . ALA A 1 92 ? -27.357 -4.409 12.020 1.00 97.25 92 ALA A C 1
ATOM 765 O O . ALA A 1 92 ? -28.379 -4.529 11.347 1.00 97.25 92 ALA A O 1
ATOM 766 N N . GLU A 1 93 ? -26.833 -3.220 12.324 1.00 96.75 93 GLU A N 1
ATOM 767 C CA . GLU A 1 93 ? -27.408 -1.938 11.899 1.00 96.75 93 GLU A CA 1
ATOM 768 C C . GLU A 1 93 ? -27.404 -1.783 10.374 1.00 96.75 93 GLU A C 1
ATOM 770 O O . GLU A 1 93 ? -28.420 -1.418 9.782 1.00 96.75 93 GLU A O 1
ATOM 775 N N . LEU A 1 94 ? -26.288 -2.113 9.714 1.00 97.00 94 LEU A N 1
ATOM 776 C CA . LEU A 1 94 ? -26.192 -2.077 8.252 1.00 97.00 94 LEU A CA 1
ATOM 777 C C . LEU A 1 94 ? -27.185 -3.040 7.591 1.00 97.00 94 LEU A C 1
ATOM 779 O O . LEU A 1 94 ? -27.824 -2.678 6.606 1.00 97.00 94 LEU A O 1
ATOM 783 N N . LEU A 1 95 ? -27.360 -4.243 8.144 1.00 96.69 95 LEU A N 1
ATOM 784 C CA . LEU A 1 95 ? -28.348 -5.203 7.646 1.00 96.69 95 LEU A CA 1
ATOM 785 C C . LEU A 1 95 ? -29.784 -4.704 7.830 1.00 96.69 95 LEU A C 1
ATOM 787 O O . LEU A 1 95 ? -30.605 -4.877 6.932 1.00 96.69 95 LEU A O 1
ATOM 791 N N . ALA A 1 96 ? -30.085 -4.075 8.967 1.00 95.50 96 ALA A N 1
ATOM 792 C CA . ALA A 1 96 ? -31.391 -3.475 9.203 1.00 95.50 96 ALA A CA 1
ATOM 793 C C . ALA A 1 96 ? -31.676 -2.340 8.207 1.00 95.50 96 ALA A C 1
ATOM 795 O O . ALA A 1 96 ? -32.778 -2.286 7.671 1.00 95.50 96 ALA A O 1
ATOM 796 N N . ARG A 1 97 ? -30.680 -1.497 7.897 1.00 95.38 97 ARG A N 1
ATOM 797 C CA . ARG A 1 97 ? -30.794 -0.442 6.872 1.00 95.38 97 ARG A CA 1
ATOM 798 C C . ARG A 1 97 ? -31.052 -1.014 5.485 1.00 95.38 97 ARG A C 1
ATOM 800 O O . ARG A 1 97 ? -32.011 -0.615 4.850 1.00 95.38 97 ARG A O 1
ATOM 807 N N . ILE A 1 98 ? -30.266 -2.005 5.057 1.00 95.88 98 ILE A N 1
ATOM 808 C CA . ILE A 1 98 ? -30.459 -2.661 3.752 1.00 95.88 98 ILE A CA 1
ATOM 809 C C . ILE A 1 98 ? -31.863 -3.264 3.636 1.00 95.88 98 ILE A C 1
ATOM 811 O O . ILE A 1 98 ? -32.470 -3.206 2.573 1.00 95.88 98 ILE A O 1
ATOM 815 N N . LYS A 1 99 ? -32.381 -3.851 4.722 1.00 91.81 99 LYS A N 1
ATOM 816 C CA . LYS A 1 99 ? -33.735 -4.409 4.743 1.00 91.81 99 LYS A CA 1
ATOM 817 C C . LYS A 1 99 ? -34.812 -3.317 4.735 1.00 91.81 99 LYS A C 1
ATOM 819 O O . LYS A 1 99 ? -35.802 -3.480 4.039 1.00 91.81 99 LYS A O 1
ATOM 824 N N . GLY A 1 100 ? -34.623 -2.242 5.499 1.00 82.31 100 GLY A N 1
ATOM 825 C CA . GLY A 1 100 ? -35.558 -1.116 5.575 1.00 82.31 100 GLY A CA 1
ATOM 826 C C . GLY A 1 100 ? -35.594 -0.254 4.310 1.00 82.31 100 GLY A C 1
ATOM 827 O O . GLY A 1 100 ? -36.635 0.300 4.002 1.00 82.31 100 GLY A O 1
ATOM 828 N N . ASP A 1 101 ? -34.498 -0.194 3.552 1.00 63.88 101 ASP A N 1
ATOM 829 C CA . ASP A 1 101 ? -34.439 0.452 2.232 1.00 63.88 101 ASP A CA 1
ATOM 830 C C . ASP A 1 101 ? -35.071 -0.421 1.119 1.00 63.88 101 ASP A C 1
ATOM 832 O O . ASP A 1 101 ? -35.195 0.021 -0.024 1.00 63.88 101 ASP A O 1
ATOM 836 N N . ALA A 1 102 ? -35.435 -1.672 1.430 1.00 57.94 102 ALA A N 1
ATOM 837 C CA . ALA A 1 102 ? -36.048 -2.631 0.508 1.00 57.94 102 ALA A CA 1
ATOM 838 C C . ALA A 1 102 ? -37.570 -2.817 0.716 1.00 57.94 102 ALA A C 1
ATOM 840 O O . ALA A 1 102 ? -38.171 -3.621 -0.002 1.00 57.94 102 ALA A O 1
ATOM 841 N N . GLU A 1 103 ? -38.174 -2.100 1.673 1.00 42.94 103 GLU A N 1
ATOM 842 C CA . GLU A 1 103 ? -39.629 -1.993 1.912 1.00 42.94 103 GLU A CA 1
ATOM 843 C C . GLU A 1 103 ? -40.152 -0.616 1.471 1.00 42.94 103 GLU A C 1
ATOM 845 O O . GLU A 1 103 ? -41.273 -0.576 0.913 1.00 42.94 103 GLU A O 1
#

pLDDT: mean 83.47, std 14.61, range [42.94, 97.88]

Solvent-accessible surface area (backbone atoms only — not comparable to full-atom values): 6519 Å² total; per-residue (Å²): 135,91,82,70,95,49,68,66,65,49,52,49,43,40,40,70,77,67,62,45,91,75,86,86,84,89,57,92,84,66,60,81,71,83,67,69,76,81,68,96,59,56,68,59,55,50,50,54,54,50,53,53,50,55,50,51,52,53,51,51,56,51,49,56,50,51,50,52,49,70,69,38,91,83,55,84,83,77,58,68,68,58,53,51,52,50,54,52,49,53,50,52,52,52,51,49,48,58,54,62,77,72,111

Radius of gyration: 31.35 Å; Cα contacts (8 Å, |Δi|>4): 12; chains: 1; bounding box: 72×24×78 Å

Foldseek 3Di:
DDDDPDVVVVLCCCCPVVVDPDDDDDCVVPDPVVPPPPPVPPVVVVVVVVVVVVVVVVVVVVVVVVVVLVPDPPRDDDDPVVVVVVVVVVVVVVVVVVVVVVD

Mean predicted aligned error: 15.43 Å

Secondary structure (DSSP, 8-sta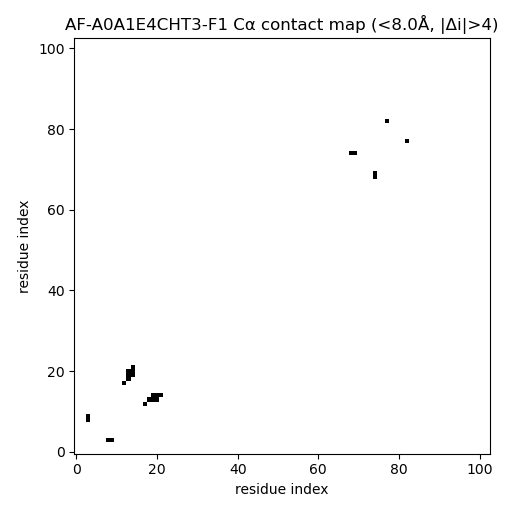te):
----SSHHHHHHHHHHTS--S------TT--SGGG----TTSHHHHHHHHHHHHHHHHHHHHHHHHHHHHH-TT--PPPHHHHHHHHHHHHHHHHHHHHHTT-